Protein AF-A0A9X3TAT0-F1 (afdb_monomer_lite)

pLDDT: mean 92.99, std 4.51, range [75.31, 98.25]

Radius of gyration: 14.25 Å; chains: 1; bounding box: 32×33×37 Å

Secondary structure (DSSP, 8-state):
-EEEETTTEEEEEEE-TTSPEEEEE-PPPPPEE-GGG-EE------TTSGGGGGTT----EEEEEEETTTEEEEEEEE-SS-EEEEEEETTEEEEEEE-

Organism: NCBI:txid256034

Structure (mmCIF, N/CA/C/O backbone):
data_AF-A0A9X3TAT0-F1
#
_entry.id   AF-A0A9X3TAT0-F1
#
loop_
_atom_site.group_PDB
_atom_site.id
_atom_site.type_symbol
_atom_site.label_atom_id
_atom_site.label_alt_id
_atom_site.label_comp_id
_atom_site.label_asym_id
_atom_site.label_entity_id
_atom_site.label_seq_id
_atom_site.pdbx_PDB_ins_code
_atom_site.Cartn_x
_atom_site.Cartn_y
_atom_site.Cartn_z
_atom_site.occupancy
_atom_site.B_iso_or_equiv
_atom_site.auth_seq_id
_atom_site.auth_comp_id
_atom_site.auth_asym_id
_atom_site.auth_atom_id
_atom_site.pdbx_PDB_model_num
ATOM 1 N N . MET A 1 1 ? 0.211 -3.041 -5.410 1.00 91.69 1 MET A N 1
ATOM 2 C CA . MET A 1 1 ? -1.039 -3.679 -4.938 1.00 91.69 1 MET A CA 1
ATOM 3 C C . MET A 1 1 ? -2.231 -2.780 -5.236 1.00 91.69 1 MET A C 1
ATOM 5 O O . MET A 1 1 ? -2.013 -1.610 -5.530 1.00 91.69 1 MET A O 1
ATOM 9 N N . TRP A 1 2 ? -3.458 -3.289 -5.120 1.00 94.38 2 TRP A N 1
ATOM 10 C CA . TRP A 1 2 ? -4.682 -2.497 -5.279 1.00 94.38 2 TRP A CA 1
ATOM 11 C C . TRP A 1 2 ? -5.628 -2.705 -4.099 1.00 94.38 2 TRP A C 1
ATOM 13 O O . TRP A 1 2 ? -5.751 -3.826 -3.609 1.00 94.38 2 TRP A O 1
ATOM 23 N N . LEU A 1 3 ? -6.303 -1.635 -3.688 1.00 94.00 3 LEU A N 1
ATOM 24 C CA . LEU A 1 3 ? -7.431 -1.639 -2.762 1.00 94.00 3 LEU A CA 1
ATOM 25 C C . LEU A 1 3 ? -8.675 -1.190 -3.524 1.00 94.00 3 LEU A C 1
ATOM 27 O O . LEU A 1 3 ? -8.632 -0.192 -4.241 1.00 94.00 3 LEU A O 1
ATOM 31 N N . THR A 1 4 ? -9.783 -1.908 -3.369 1.00 92.44 4 THR A N 1
ATOM 32 C CA . THR A 1 4 ? -11.070 -1.471 -3.922 1.00 92.44 4 THR A CA 1
ATOM 33 C C . THR A 1 4 ? -11.821 -0.728 -2.833 1.00 92.44 4 THR A C 1
ATOM 35 O O . THR A 1 4 ? -12.305 -1.344 -1.888 1.00 92.44 4 THR A O 1
ATOM 38 N N . VAL A 1 5 ? -11.888 0.595 -2.955 1.00 90.50 5 VAL A N 1
ATOM 39 C CA . VAL A 1 5 ? -12.603 1.462 -2.016 1.00 90.50 5 VAL A CA 1
ATOM 40 C C . VAL A 1 5 ? -13.980 1.752 -2.604 1.00 90.50 5 VAL A C 1
ATOM 42 O O . VAL A 1 5 ? -14.069 2.196 -3.743 1.00 90.50 5 VAL A O 1
ATOM 45 N N . GLU A 1 6 ? -15.056 1.510 -1.853 1.00 87.38 6 GLU A N 1
ATOM 46 C CA . GLU A 1 6 ? -16.430 1.524 -2.388 1.00 87.38 6 GLU A CA 1
ATOM 47 C C . GLU A 1 6 ? -16.787 2.820 -3.139 1.00 87.38 6 GLU A C 1
ATOM 49 O O . GLU A 1 6 ? -17.409 2.773 -4.199 1.00 87.38 6 GLU A O 1
ATOM 54 N N . ARG A 1 7 ? -16.353 3.979 -2.628 1.00 86.44 7 ARG A N 1
ATOM 55 C CA . ARG A 1 7 ? -16.655 5.294 -3.222 1.00 86.44 7 ARG A CA 1
ATOM 56 C C . ARG A 1 7 ? -15.647 5.762 -4.272 1.00 86.44 7 ARG A C 1
ATOM 58 O O . ARG A 1 7 ? -16.035 6.470 -5.193 1.00 86.44 7 ARG A O 1
ATOM 65 N N . GLU A 1 8 ? -14.384 5.365 -4.140 1.00 88.25 8 GLU A N 1
ATOM 66 C CA . GLU A 1 8 ? -13.273 5.869 -4.969 1.00 88.25 8 GLU A CA 1
ATOM 67 C C . GLU A 1 8 ? -12.877 4.894 -6.091 1.00 88.25 8 GLU A C 1
ATOM 69 O O . GLU A 1 8 ? -12.147 5.240 -7.020 1.00 88.25 8 GLU A O 1
ATOM 74 N N . GLY A 1 9 ? -13.369 3.655 -6.028 1.00 92.38 9 GLY A N 1
ATOM 75 C CA . GLY A 1 9 ? -12.969 2.579 -6.918 1.00 92.38 9 GLY A CA 1
ATOM 76 C C . GLY A 1 9 ? -11.568 2.035 -6.600 1.00 92.38 9 GLY A C 1
ATOM 77 O O . GLY A 1 9 ? -11.100 2.110 -5.461 1.00 92.38 9 GLY A O 1
ATOM 78 N N . PRO A 1 10 ? -10.901 1.413 -7.588 1.00 94.56 10 PRO A N 1
ATOM 79 C CA . PRO A 1 10 ? -9.585 0.819 -7.390 1.00 94.56 10 PRO A CA 1
ATOM 80 C C . PRO A 1 10 ? -8.490 1.876 -7.203 1.00 94.56 10 PRO A C 1
ATOM 82 O O . PRO A 1 10 ? -8.182 2.648 -8.115 1.00 94.56 10 PRO A O 1
ATOM 85 N N . ILE A 1 11 ? -7.857 1.847 -6.035 1.00 95.75 11 ILE A N 1
ATOM 86 C CA . ILE A 1 11 ? -6.675 2.635 -5.701 1.00 95.75 11 ILE A CA 1
ATOM 87 C C . ILE A 1 11 ? -5.467 1.711 -5.706 1.00 95.75 11 ILE A C 1
ATOM 89 O O . ILE A 1 11 ? -5.438 0.690 -5.018 1.00 95.75 11 ILE A O 1
ATOM 93 N N . ARG A 1 12 ? -4.448 2.061 -6.481 1.00 96.31 12 ARG A N 1
ATOM 94 C CA . ARG A 1 12 ? -3.174 1.358 -6.504 1.00 96.31 12 ARG A CA 1
ATOM 95 C C . ARG A 1 12 ? -2.222 2.000 -5.511 1.00 96.31 12 ARG A C 1
ATOM 97 O O . ARG A 1 12 ? -2.082 3.215 -5.474 1.00 96.31 12 ARG A O 1
ATOM 104 N N . ILE A 1 13 ? -1.530 1.154 -4.758 1.00 95.94 13 ILE A N 1
ATOM 105 C CA . ILE A 1 13 ? -0.393 1.530 -3.920 1.00 95.94 13 ILE A CA 1
ATOM 106 C C . ILE A 1 13 ? 0.823 0.783 -4.464 1.00 95.94 13 ILE A C 1
ATOM 108 O O . ILE A 1 13 ? 0.803 -0.448 -4.584 1.00 95.94 13 ILE A O 1
ATOM 112 N N . THR A 1 14 ? 1.860 1.515 -4.855 1.00 95.94 14 THR A N 1
ATOM 113 C CA . THR A 1 14 ? 3.091 0.969 -5.443 1.00 95.94 14 THR A CA 1
ATOM 114 C C . THR A 1 14 ? 4.273 1.871 -5.122 1.00 95.94 14 THR A C 1
ATOM 116 O O . THR A 1 14 ? 4.103 2.937 -4.543 1.00 95.94 14 THR A O 1
ATOM 119 N N . THR A 1 15 ? 5.470 1.459 -5.503 1.00 95.69 15 THR A N 1
ATOM 120 C CA . THR A 1 15 ? 6.665 2.296 -5.477 1.00 95.69 15 THR A CA 1
ATOM 121 C C . THR A 1 15 ? 7.061 2.727 -6.888 1.00 95.69 15 THR A C 1
ATOM 123 O O . THR A 1 15 ? 6.776 2.028 -7.866 1.00 95.69 15 THR A O 1
ATOM 126 N N . GLY A 1 16 ? 7.663 3.909 -6.996 1.00 92.19 16 GLY A N 1
ATOM 127 C CA . GLY A 1 16 ? 8.283 4.423 -8.212 1.00 92.19 16 GLY A CA 1
ATOM 128 C C . GLY A 1 16 ? 9.774 4.093 -8.291 1.00 92.19 16 GLY A C 1
ATOM 129 O O . GLY A 1 16 ? 10.402 3.689 -7.310 1.00 92.19 16 GLY A O 1
ATOM 130 N N . SER A 1 17 ? 10.370 4.305 -9.466 1.00 89.81 17 SER A N 1
ATOM 131 C CA . SER A 1 17 ? 11.824 4.181 -9.665 1.00 89.81 17 SER A CA 1
ATOM 132 C C . SER A 1 17 ? 12.632 5.246 -8.914 1.00 89.81 17 SER A C 1
ATOM 134 O O . SER A 1 17 ? 13.836 5.097 -8.743 1.00 89.81 17 SER A O 1
ATOM 136 N N . ASP A 1 18 ? 11.967 6.317 -8.491 1.00 90.06 18 ASP A N 1
ATOM 137 C CA . ASP A 1 18 ? 12.460 7.389 -7.622 1.00 90.06 18 ASP A CA 1
ATOM 138 C C . ASP A 1 18 ? 12.325 7.055 -6.125 1.00 90.06 18 ASP A C 1
ATOM 140 O O . ASP A 1 18 ? 12.565 7.905 -5.274 1.00 90.06 18 ASP A O 1
ATOM 144 N N . TRP A 1 19 ? 11.931 5.817 -5.808 1.00 90.12 19 TRP A N 1
ATOM 145 C CA . TRP A 1 19 ? 11.679 5.318 -4.456 1.00 90.12 19 TRP A CA 1
ATOM 146 C C . TRP A 1 19 ? 10.534 6.025 -3.729 1.00 90.12 19 TRP A C 1
ATOM 148 O O . TRP A 1 19 ? 10.347 5.805 -2.532 1.00 90.12 19 TRP A O 1
ATOM 158 N N . CYS A 1 20 ? 9.702 6.787 -4.438 1.00 94.12 20 CYS A N 1
ATOM 159 C CA . CYS A 1 20 ? 8.460 7.306 -3.888 1.00 94.12 20 CYS A CA 1
ATOM 160 C C . CYS A 1 20 ? 7.431 6.198 -3.706 1.00 94.12 20 CYS A C 1
ATOM 162 O O . CYS A 1 20 ? 7.280 5.319 -4.555 1.00 94.12 20 CYS A O 1
ATOM 164 N N . LEU A 1 21 ? 6.635 6.307 -2.650 1.00 96.62 21 LEU A N 1
ATOM 165 C CA . LEU A 1 21 ? 5.352 5.638 -2.550 1.00 96.62 21 LEU A CA 1
ATOM 166 C C . LEU A 1 21 ? 4.335 6.373 -3.438 1.00 96.62 21 LEU A C 1
ATOM 168 O O . LEU A 1 21 ? 4.012 7.539 -3.218 1.00 96.62 21 LEU A O 1
ATOM 172 N N . ILE A 1 22 ? 3.801 5.667 -4.425 1.00 95.94 22 ILE A N 1
ATOM 173 C CA . ILE A 1 22 ? 2.774 6.135 -5.353 1.00 95.94 22 ILE A CA 1
ATOM 174 C C . ILE A 1 22 ? 1.421 5.603 -4.884 1.00 95.94 22 ILE A C 1
ATOM 176 O O . ILE A 1 22 ? 1.265 4.402 -4.651 1.00 95.94 22 ILE A O 1
ATOM 180 N N . VAL A 1 23 ? 0.438 6.499 -4.787 1.00 95.94 23 VAL A N 1
ATOM 181 C CA . VAL A 1 23 ? -0.965 6.155 -4.536 1.00 95.94 23 VAL A CA 1
ATOM 182 C C . VAL A 1 23 ? -1.812 6.849 -5.588 1.00 95.94 23 VAL A C 1
ATOM 184 O O . VAL A 1 23 ? -1.860 8.078 -5.618 1.00 95.94 23 VAL A O 1
ATOM 187 N N . ASP A 1 24 ? -2.439 6.078 -6.467 1.00 95.81 24 ASP A N 1
ATOM 188 C CA . ASP A 1 24 ? -3.200 6.614 -7.592 1.00 95.81 24 ASP A CA 1
ATOM 189 C C . ASP A 1 24 ? -4.442 5.783 -7.925 1.00 95.81 24 ASP A C 1
ATOM 191 O O . ASP A 1 24 ? -4.522 4.587 -7.648 1.00 95.81 24 ASP A O 1
ATOM 195 N N . ALA A 1 25 ? -5.440 6.427 -8.533 1.00 95.75 25 ALA A N 1
ATOM 196 C CA . ALA A 1 25 ? -6.593 5.728 -9.082 1.00 95.75 25 ALA A CA 1
ATOM 197 C C . ALA A 1 25 ? -6.148 4.931 -10.315 1.00 95.75 25 ALA A C 1
ATOM 199 O O . ALA A 1 25 ? -5.748 5.497 -11.334 1.00 95.75 25 ALA A O 1
ATOM 200 N N . SER A 1 26 ? -6.189 3.606 -10.221 1.00 95.31 26 SER A N 1
ATOM 201 C CA . SER A 1 26 ? -5.689 2.721 -11.270 1.00 95.31 26 SER A CA 1
ATOM 202 C C . SER A 1 26 ? -6.317 1.344 -11.137 1.00 95.31 26 SER A C 1
ATOM 204 O O . SER A 1 26 ? -6.392 0.786 -10.047 1.00 95.31 26 SER A O 1
ATOM 206 N N . LYS A 1 27 ? -6.766 0.769 -12.254 1.00 93.62 27 LYS A N 1
ATOM 207 C CA . LYS A 1 27 ? -7.382 -0.563 -12.261 1.00 93.62 27 LYS A CA 1
ATOM 208 C C . LYS A 1 27 ? -6.307 -1.656 -12.195 1.00 93.62 27 LYS A C 1
ATOM 210 O O . LYS A 1 27 ? -5.253 -1.490 -12.814 1.00 93.62 27 LYS A O 1
ATOM 215 N N . PRO A 1 28 ? -6.571 -2.790 -11.519 1.00 93.00 28 PRO A N 1
ATOM 216 C CA . PRO A 1 28 ? -5.730 -3.972 -11.644 1.00 93.00 28 PRO A CA 1
ATOM 217 C C . PRO A 1 28 ? -5.621 -4.391 -13.112 1.00 93.00 28 PRO A C 1
ATOM 219 O O . PRO A 1 28 ? -6.613 -4.380 -13.845 1.00 93.00 28 PRO A O 1
ATOM 222 N N . HIS A 1 29 ? -4.419 -4.755 -13.543 1.00 91.06 29 HIS A N 1
ATOM 223 C CA . HIS A 1 29 ? -4.194 -5.315 -14.872 1.00 91.06 29 HIS A CA 1
ATOM 224 C C . HIS A 1 29 ? -4.244 -6.846 -14.829 1.00 91.06 29 HIS A C 1
ATOM 226 O O . HIS A 1 29 ? -4.134 -7.459 -13.768 1.00 91.06 29 HIS A O 1
ATOM 232 N N . ALA A 1 30 ? -4.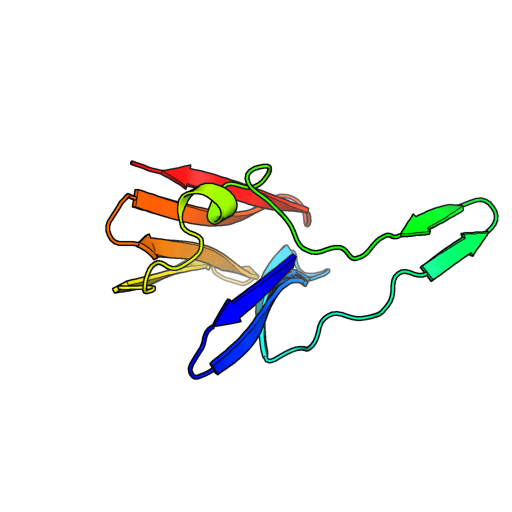375 -7.479 -15.995 1.00 93.31 30 ALA A N 1
ATOM 233 C CA . ALA A 1 30 ? -4.211 -8.924 -16.094 1.00 93.31 30 ALA A CA 1
ATOM 234 C C . ALA A 1 30 ? -2.768 -9.327 -15.739 1.00 93.31 30 ALA A C 1
ATOM 236 O O . ALA A 1 30 ? -1.820 -8.584 -16.012 1.00 93.31 30 ALA A O 1
ATOM 237 N N . GLY A 1 31 ? -2.598 -10.509 -15.143 1.00 93.19 31 GLY A N 1
ATOM 238 C CA . GLY A 1 31 ? -1.278 -11.132 -15.031 1.00 93.19 31 GLY A CA 1
ATOM 239 C C . GLY A 1 31 ? -0.676 -11.392 -16.416 1.00 93.19 31 GLY A C 1
ATOM 240 O O . GLY A 1 31 ? -1.408 -11.555 -17.394 1.00 93.19 31 GLY A O 1
ATOM 241 N N . TYR A 1 32 ? 0.649 -11.431 -16.502 1.00 93.81 32 TYR A N 1
ATOM 242 C CA . TYR A 1 32 ? 1.371 -11.589 -17.762 1.00 93.81 32 TYR A CA 1
ATOM 243 C C . TYR A 1 32 ? 2.592 -12.495 -17.599 1.00 93.81 32 TYR A C 1
ATOM 245 O O . TYR A 1 32 ? 3.099 -12.703 -16.497 1.00 93.81 32 TYR A O 1
ATOM 253 N N . ASP A 1 33 ? 3.024 -13.066 -18.717 1.00 95.56 33 ASP A N 1
ATOM 254 C CA . ASP A 1 33 ? 4.147 -13.994 -18.800 1.00 95.56 33 ASP A CA 1
ATOM 255 C C . ASP A 1 33 ? 5.368 -13.268 -19.381 1.00 95.56 33 ASP A C 1
ATOM 257 O O . ASP A 1 33 ? 5.261 -12.603 -20.413 1.00 95.56 33 ASP A O 1
ATOM 261 N N . LEU A 1 34 ? 6.507 -13.361 -18.696 1.00 95.38 34 LEU A N 1
ATOM 262 C CA . LEU A 1 34 ? 7.795 -12.796 -19.104 1.00 95.38 34 LEU A CA 1
ATOM 263 C C . LEU A 1 34 ? 8.676 -13.830 -19.831 1.00 95.38 34 LEU A C 1
ATOM 265 O O . LEU A 1 34 ? 9.868 -13.595 -20.032 1.00 95.38 34 LEU A O 1
ATOM 269 N N . GLY A 1 35 ? 8.120 -14.982 -20.214 1.00 95.69 35 GLY A N 1
ATOM 270 C CA . GLY A 1 35 ? 8.852 -16.080 -20.831 1.00 95.69 35 GLY A CA 1
ATOM 271 C C . GLY A 1 35 ? 9.817 -16.712 -19.831 1.00 95.69 35 GLY A C 1
ATOM 272 O O . GLY A 1 35 ? 9.422 -17.146 -18.751 1.00 95.69 35 GLY A O 1
AT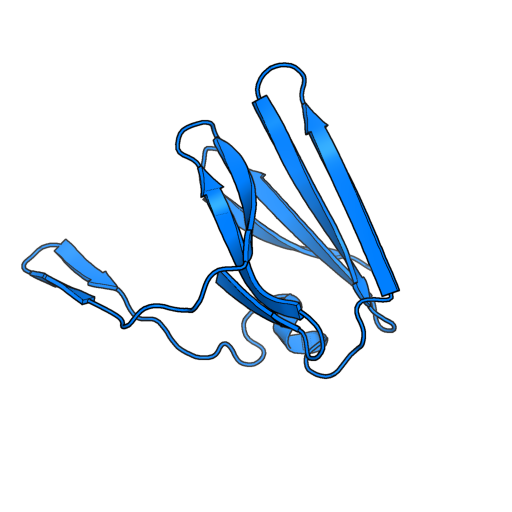OM 273 N N . GLU A 1 36 ? 11.110 -16.730 -20.158 1.00 95.62 36 GLU A N 1
ATOM 274 C CA . GLU A 1 36 ? 12.149 -17.270 -19.266 1.00 95.62 36 GLU A CA 1
ATOM 275 C C . GLU A 1 36 ? 12.262 -16.505 -17.932 1.00 95.62 36 GLU A C 1
ATOM 277 O O . GLU A 1 36 ? 12.760 -17.051 -16.950 1.00 95.62 36 GLU A O 1
ATOM 282 N N . GLY A 1 37 ? 11.759 -15.264 -17.867 1.00 93.19 37 GLY A N 1
ATOM 283 C CA . GLY A 1 37 ? 11.699 -14.457 -16.643 1.00 93.19 37 GLY A CA 1
ATOM 284 C C . GLY A 1 37 ? 10.577 -14.841 -15.668 1.00 93.19 37 GLY A C 1
ATOM 285 O O . GLY A 1 37 ? 10.487 -14.254 -14.591 1.00 93.19 37 GLY A O 1
ATOM 286 N N . GLY A 1 38 ? 9.723 -15.807 -16.023 1.00 95.75 38 GLY A N 1
ATOM 287 C CA . GLY A 1 38 ? 8.623 -16.286 -15.185 1.00 95.75 38 GLY A CA 1
ATOM 288 C C . GLY A 1 38 ? 7.313 -15.516 -15.370 1.00 95.75 38 GLY A C 1
ATOM 289 O O . GLY A 1 38 ? 7.128 -14.768 -16.326 1.00 95.75 38 GLY A O 1
ATOM 290 N N . ARG A 1 39 ? 6.365 -15.715 -14.448 1.00 94.50 39 ARG A N 1
ATOM 291 C CA . ARG A 1 39 ? 4.994 -15.200 -14.567 1.00 94.50 39 ARG A CA 1
ATOM 292 C C . ARG A 1 39 ? 4.652 -14.225 -13.452 1.00 94.50 39 ARG A C 1
ATOM 294 O O . ARG A 1 39 ? 4.841 -14.529 -12.277 1.00 94.50 39 ARG A O 1
ATOM 301 N N . VAL A 1 40 ? 4.057 -13.096 -13.827 1.00 92.62 40 VAL A N 1
ATOM 302 C CA . VAL A 1 40 ? 3.429 -12.159 -12.895 1.00 92.62 40 VAL A CA 1
ATOM 303 C C . VAL A 1 40 ? 1.951 -12.494 -12.780 1.00 92.62 40 VAL A C 1
ATOM 305 O O . VAL A 1 40 ? 1.214 -12.500 -13.768 1.00 92.62 40 VAL A O 1
ATOM 308 N N . GLU A 1 41 ? 1.499 -12.744 -11.557 1.00 92.25 41 GLU A N 1
ATOM 309 C CA . GLU A 1 41 ? 0.097 -13.015 -11.268 1.00 92.25 41 GLU A CA 1
ATOM 310 C C . GLU A 1 41 ? -0.551 -11.833 -10.556 1.00 92.25 41 GLU A C 1
ATOM 312 O O . GLU A 1 41 ? 0.001 -11.273 -9.612 1.00 92.25 41 GLU A O 1
ATOM 317 N N . VAL A 1 42 ? -1.751 -11.471 -11.005 1.00 90.56 42 VAL A N 1
ATOM 318 C CA . VAL A 1 42 ? -2.609 -10.497 -10.331 1.00 90.56 42 VAL A CA 1
ATOM 319 C C . VAL A 1 42 ? -3.849 -11.247 -9.880 1.00 90.56 42 VAL A C 1
ATOM 321 O O . VAL A 1 42 ? -4.572 -11.810 -10.703 1.00 90.56 42 VAL A O 1
ATOM 324 N N . ARG A 1 43 ? -4.045 -11.314 -8.567 1.00 89.88 43 ARG A N 1
ATOM 325 C CA . ARG A 1 43 ? -5.131 -12.051 -7.921 1.00 89.88 43 ARG A CA 1
ATOM 326 C C . ARG A 1 43 ? -5.707 -11.198 -6.799 1.00 89.88 43 ARG A C 1
ATOM 328 O O . ARG A 1 43 ? -5.014 -10.336 -6.258 1.00 89.88 43 ARG A O 1
ATOM 335 N N . GLU A 1 44 ? -6.961 -11.447 -6.450 1.00 86.69 44 GLU A N 1
ATOM 336 C CA . GLU A 1 44 ? -7.534 -10.902 -5.222 1.00 86.69 44 GLU A CA 1
ATOM 337 C C . GLU A 1 44 ? -6.735 -11.432 -4.028 1.00 86.69 44 GLU A C 1
ATOM 339 O O . GLU A 1 44 ? -6.472 -12.633 -3.937 1.00 86.69 44 GLU A O 1
ATOM 344 N N . SER A 1 45 ? -6.310 -10.541 -3.130 1.00 80.06 45 SER A N 1
ATOM 345 C CA . SER A 1 45 ? -5.626 -10.970 -1.913 1.00 80.06 45 SER A CA 1
ATOM 346 C C . SER A 1 45 ? -6.655 -11.303 -0.841 1.00 80.06 45 SER A C 1
ATOM 348 O O . SER A 1 45 ? -7.490 -10.461 -0.508 1.00 80.06 45 SER A O 1
ATOM 350 N N . GLY A 1 46 ? -6.563 -12.502 -0.270 1.00 75.31 46 GLY A N 1
ATOM 351 C CA . GLY A 1 46 ? -7.291 -12.857 0.946 1.00 75.31 46 GLY A CA 1
ATOM 352 C C . GLY A 1 46 ? -6.622 -12.283 2.202 1.00 75.31 46 GLY A C 1
ATOM 353 O O . GLY A 1 46 ? -6.070 -11.184 2.200 1.00 75.31 46 GLY A O 1
ATOM 354 N N . ARG A 1 47 ? -6.610 -13.069 3.284 1.00 78.69 47 ARG A N 1
ATOM 355 C CA . ARG A 1 47 ? -6.030 -12.692 4.591 1.00 78.69 47 ARG A CA 1
ATOM 356 C C . ARG A 1 47 ? -4.494 -12.723 4.664 1.00 78.69 47 ARG A C 1
ATOM 358 O O . ARG A 1 47 ? -3.933 -12.669 5.748 1.00 78.69 47 ARG A O 1
ATOM 365 N N . GLU A 1 48 ? -3.815 -12.851 3.531 1.00 84.50 48 GLU A N 1
ATOM 366 C CA . GLU A 1 48 ? -2.357 -13.050 3.461 1.00 84.50 48 GLU A CA 1
ATOM 367 C C . GLU A 1 48 ? -1.564 -11.736 3.502 1.00 84.50 48 GLU A C 1
ATOM 369 O O . GLU A 1 48 ? -0.342 -11.749 3.626 1.00 84.50 48 GLU A O 1
ATOM 374 N N . THR A 1 49 ? -2.249 -10.597 3.391 1.00 89.88 49 THR A N 1
ATOM 375 C CA . THR A 1 49 ? -1.644 -9.265 3.494 1.00 89.88 49 THR A CA 1
ATOM 376 C C . THR A 1 49 ? -2.128 -8.567 4.765 1.00 89.88 49 THR A C 1
ATOM 378 O O . THR A 1 49 ? -3.217 -8.896 5.238 1.00 89.88 49 THR A O 1
ATOM 381 N N . PRO A 1 50 ? -1.394 -7.561 5.275 1.00 94.38 50 PRO A N 1
ATOM 382 C CA . PRO A 1 50 ? -1.862 -6.695 6.366 1.00 94.38 50 PRO A CA 1
ATOM 383 C C . PRO A 1 50 ? -3.297 -6.162 6.171 1.00 94.38 50 PRO A C 1
ATOM 385 O O . PRO A 1 50 ? -4.138 -6.212 7.061 1.00 94.38 50 PRO A O 1
ATOM 388 N N . PHE A 1 51 ? -3.659 -5.783 4.940 1.00 93.75 51 PHE A N 1
ATOM 389 C CA . PHE A 1 51 ? -5.022 -5.336 4.616 1.00 93.75 51 PHE A CA 1
ATOM 390 C C . PHE A 1 51 ? -6.093 -6.423 4.724 1.00 93.75 51 PHE A C 1
ATOM 392 O O . PHE A 1 51 ? -7.276 -6.115 4.850 1.00 93.75 51 PHE A O 1
ATOM 399 N N . GLY A 1 52 ? -5.702 -7.693 4.678 1.00 92.75 52 GLY A N 1
ATOM 400 C CA . GLY A 1 52 ? -6.607 -8.832 4.721 1.00 92.75 52 GLY A CA 1
ATOM 401 C C . GLY A 1 52 ? -7.448 -8.904 5.999 1.00 92.75 52 GLY A C 1
ATOM 402 O O . GLY A 1 52 ? -8.592 -9.360 5.951 1.00 92.75 52 GLY A O 1
ATOM 403 N N . SER A 1 53 ? -6.910 -8.424 7.124 1.00 91.94 53 SER A N 1
ATOM 404 C CA . SER A 1 53 ? -7.626 -8.338 8.406 1.00 91.94 53 SER A CA 1
ATOM 405 C C . SER A 1 53 ? -8.683 -7.233 8.436 1.00 91.94 53 SER A C 1
ATOM 407 O O . SER A 1 53 ? -9.580 -7.293 9.270 1.00 91.94 53 SER A O 1
ATOM 409 N N . HIS A 1 54 ? -8.603 -6.282 7.502 1.00 93.44 54 HIS A N 1
ATOM 410 C CA . HIS A 1 54 ? -9.427 -5.073 7.445 1.00 93.44 54 HIS A CA 1
ATOM 411 C C . HIS A 1 54 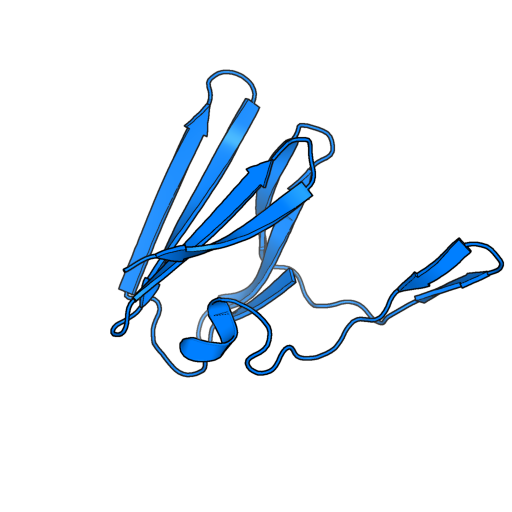? -10.397 -5.054 6.254 1.00 93.44 54 HIS A C 1
ATOM 413 O O . HIS A 1 54 ? -11.010 -4.032 5.946 1.00 93.44 54 HIS A O 1
ATOM 419 N N . LEU A 1 55 ? -10.539 -6.176 5.540 1.00 92.75 55 LEU A N 1
ATOM 420 C CA . LEU A 1 55 ? -11.461 -6.271 4.410 1.00 92.75 55 LEU A CA 1
ATOM 421 C C . LEU A 1 55 ? -12.908 -6.053 4.870 1.00 92.75 55 LEU A C 1
ATOM 423 O O . LEU A 1 55 ? -13.414 -6.776 5.728 1.00 92.75 55 LEU A O 1
ATOM 427 N N . GLY A 1 56 ? -13.578 -5.088 4.240 1.00 92.25 56 GLY A N 1
ATOM 428 C CA . GLY A 1 56 ? -14.945 -4.687 4.579 1.00 92.25 56 GLY A CA 1
ATOM 429 C C . GLY A 1 56 ? -15.038 -3.609 5.661 1.00 92.25 56 GLY A C 1
ATOM 430 O O . GLY A 1 56 ? -16.148 -3.201 5.990 1.00 92.25 56 GLY A O 1
ATOM 431 N N . GLU A 1 57 ? -13.912 -3.139 6.203 1.00 94.50 57 GLU A N 1
ATOM 432 C CA . GLU A 1 57 ? -13.881 -1.971 7.084 1.00 94.50 57 GLU A CA 1
ATOM 433 C C . GLU A 1 57 ? -13.755 -0.661 6.300 1.00 94.50 57 GLU A C 1
ATOM 435 O O . GLU A 1 57 ? -13.141 -0.602 5.231 1.00 94.50 57 GLU A O 1
ATOM 440 N N . ASP A 1 58 ? -14.282 0.412 6.888 1.00 94.56 58 ASP A N 1
ATOM 441 C CA . ASP A 1 58 ? -14.066 1.768 6.398 1.00 94.56 58 ASP A CA 1
ATOM 442 C C . ASP A 1 58 ? -12.638 2.242 6.701 1.00 94.56 58 ASP A C 1
ATOM 444 O O . ASP A 1 58 ? -12.101 2.030 7.793 1.00 94.56 58 ASP A O 1
ATOM 448 N N . ILE A 1 59 ? -12.046 2.969 5.751 1.00 94.38 59 ILE A N 1
ATOM 449 C CA . ILE A 1 59 ? -10.827 3.741 5.999 1.00 94.38 59 ILE A CA 1
ATOM 450 C C . ILE A 1 59 ? -11.231 5.016 6.742 1.00 94.38 59 ILE A C 1
ATOM 452 O O . ILE A 1 59 ? -11.839 5.923 6.175 1.00 94.38 59 ILE A O 1
ATOM 456 N N . LEU A 1 60 ? -10.871 5.089 8.019 1.00 96.62 60 LEU A N 1
ATOM 457 C CA . LEU A 1 60 ? -11.208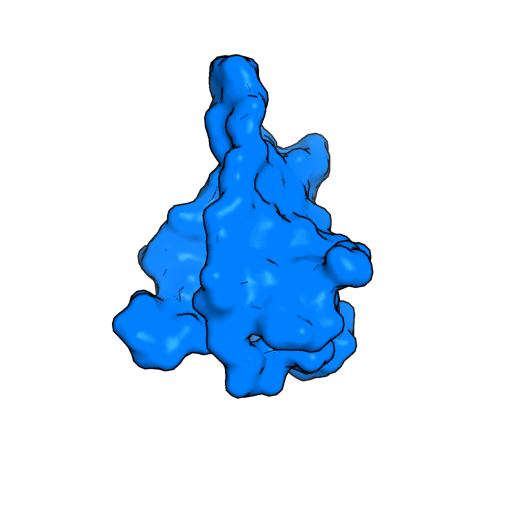 6.186 8.928 1.00 96.62 60 LEU A CA 1
ATOM 458 C C . LEU A 1 60 ? -10.219 7.353 8.852 1.00 96.62 60 LEU A C 1
ATOM 460 O O . LEU A 1 60 ? -10.527 8.463 9.283 1.00 96.62 60 LEU A O 1
ATOM 464 N N . GLY A 1 61 ? -9.018 7.114 8.328 1.00 95.56 61 GLY A N 1
ATOM 465 C CA . GLY A 1 61 ? -8.003 8.148 8.199 1.00 95.56 61 GLY A CA 1
ATOM 466 C C . GLY A 1 61 ? -6.802 7.709 7.381 1.00 95.56 61 GLY A C 1
ATOM 467 O O . GLY A 1 61 ? -6.475 6.525 7.309 1.00 95.56 61 GLY A O 1
ATOM 468 N N . ALA A 1 62 ? -6.137 8.696 6.791 1.00 96.06 62 ALA A N 1
ATOM 469 C CA . ALA A 1 62 ? -4.901 8.536 6.047 1.00 96.06 62 ALA A CA 1
ATOM 470 C C . ALA A 1 62 ? -3.875 9.545 6.570 1.00 96.06 62 ALA A C 1
ATOM 472 O O . ALA A 1 62 ? -4.172 10.738 6.673 1.00 96.06 62 ALA A O 1
ATOM 473 N N . ARG A 1 63 ? -2.672 9.079 6.902 1.00 97.62 63 ARG A N 1
ATOM 474 C CA . ARG A 1 63 ? -1.539 9.943 7.241 1.00 97.62 63 ARG A CA 1
ATOM 475 C C . ARG A 1 63 ? -0.379 9.627 6.321 1.00 97.62 63 ARG A C 1
ATOM 477 O O . ARG A 1 63 ? 0.036 8.482 6.220 1.00 97.62 63 ARG A O 1
ATOM 484 N N . GLU A 1 64 ? 0.172 10.654 5.701 1.00 97.44 64 GLU A N 1
ATOM 485 C CA . GLU A 1 64 ? 1.291 10.521 4.779 1.00 97.44 64 GLU A CA 1
ATOM 486 C C . GLU A 1 64 ? 2.577 11.023 5.430 1.00 97.44 64 GLU A C 1
ATOM 488 O O . GLU A 1 64 ? 2.573 12.052 6.109 1.00 97.44 64 GLU A O 1
ATOM 493 N N . ASP A 1 65 ? 3.675 10.312 5.187 1.00 96.38 65 ASP A N 1
ATOM 494 C CA . ASP A 1 65 ? 5.016 10.761 5.545 1.00 96.38 65 ASP A CA 1
ATOM 495 C C . ASP A 1 65 ? 5.807 11.094 4.280 1.00 96.38 65 ASP A C 1
ATOM 497 O O . ASP A 1 65 ? 5.760 10.373 3.274 1.00 96.38 65 ASP A O 1
ATOM 501 N N . TYR A 1 66 ? 6.558 12.189 4.361 1.00 95.25 66 TYR A N 1
ATOM 502 C CA . TYR A 1 66 ? 7.325 12.752 3.261 1.00 95.25 66 TYR A CA 1
ATOM 503 C C . TYR A 1 66 ? 8.785 12.940 3.657 1.00 95.25 66 TYR A C 1
ATOM 505 O O . TYR A 1 66 ? 9.080 13.411 4.756 1.00 95.25 66 TYR A O 1
ATOM 513 N N . GLU A 1 67 ? 9.683 12.649 2.724 1.00 90.75 67 GLU A N 1
ATOM 514 C CA . GLU A 1 67 ? 11.090 13.024 2.812 1.00 90.75 67 GLU A CA 1
ATOM 515 C C . GLU A 1 67 ? 11.399 14.194 1.875 1.00 90.75 67 GLU A C 1
ATOM 517 O O . GLU A 1 67 ? 10.886 14.237 0.749 1.00 90.75 67 GLU A O 1
ATOM 522 N N . PRO A 1 68 ? 12.264 15.138 2.294 1.00 87.75 68 PRO A N 1
ATOM 523 C CA . PRO A 1 68 ? 12.786 16.157 1.396 1.00 87.75 68 PRO A CA 1
ATOM 524 C C . PRO A 1 68 ? 13.438 15.511 0.168 1.00 87.75 68 PRO A C 1
ATOM 526 O O . PRO A 1 68 ? 14.230 14.584 0.304 1.00 87.75 68 PRO A O 1
ATOM 529 N N . PHE A 1 69 ? 13.132 16.032 -1.021 1.00 83.88 69 PHE A N 1
ATOM 530 C CA . PHE A 1 69 ? 13.677 15.615 -2.326 1.00 83.88 69 PHE A CA 1
ATOM 531 C C . PHE A 1 69 ? 13.245 14.240 -2.852 1.00 83.88 69 PHE A C 1
ATOM 533 O O . PHE A 1 69 ? 13.230 14.077 -4.069 1.00 83.88 69 PHE A O 1
ATOM 540 N N . THR A 1 70 ? 12.855 13.299 -1.991 1.00 84.56 70 THR A N 1
ATOM 541 C CA . THR A 1 70 ? 12.254 12.027 -2.417 1.00 84.56 70 THR A CA 1
ATOM 542 C C . THR A 1 70 ? 10.776 12.246 -2.715 1.00 84.56 70 THR A C 1
ATOM 544 O O . THR A 1 70 ? 10.355 12.087 -3.846 1.00 84.56 70 THR A O 1
ATOM 547 N N . GLY A 1 71 ? 9.990 12.729 -1.749 1.00 92.81 71 GLY A N 1
ATOM 548 C CA . GLY A 1 71 ? 8.533 12.822 -1.866 1.00 92.81 71 GLY A CA 1
ATOM 549 C C . GLY A 1 71 ? 7.845 11.938 -0.833 1.00 92.81 71 GLY A C 1
ATOM 550 O O . GLY A 1 71 ? 8.344 11.786 0.283 1.00 92.81 71 GLY A O 1
ATOM 551 N N . ARG A 1 72 ? 6.674 11.386 -1.168 1.00 95.81 72 ARG A N 1
ATOM 552 C CA . ARG A 1 72 ? 5.940 10.499 -0.256 1.00 95.81 72 ARG A CA 1
ATOM 553 C C . ARG A 1 72 ? 6.725 9.207 -0.080 1.00 95.81 72 ARG A C 1
ATOM 555 O O . ARG A 1 72 ? 7.011 8.535 -1.062 1.00 95.81 72 ARG A O 1
ATOM 562 N N . ILE A 1 73 ? 7.009 8.830 1.158 1.00 95.69 73 ILE A N 1
ATOM 563 C CA . ILE A 1 73 ? 7.712 7.578 1.481 1.00 95.69 73 ILE A CA 1
ATOM 564 C C . ILE A 1 73 ? 6.863 6.629 2.327 1.00 95.69 73 ILE A C 1
ATOM 566 O O . ILE A 1 73 ? 7.162 5.437 2.402 1.00 95.69 73 ILE A O 1
ATOM 570 N N . GLY A 1 74 ? 5.786 7.137 2.930 1.00 96.81 74 GLY A N 1
ATOM 571 C CA . GLY A 1 74 ? 4.916 6.370 3.807 1.00 96.81 74 GLY A CA 1
ATOM 572 C C . GLY A 1 74 ? 3.461 6.811 3.752 1.00 96.81 74 GLY A C 1
ATOM 573 O O . GLY A 1 74 ? 3.158 7.976 3.487 1.00 96.81 74 GLY A O 1
ATOM 574 N N . LEU A 1 75 ? 2.571 5.862 4.018 1.00 97.94 75 LEU A N 1
ATOM 575 C CA . LEU A 1 75 ? 1.139 6.061 4.189 1.00 97.94 75 LEU A CA 1
ATOM 576 C C . LEU A 1 75 ? 0.633 5.126 5.292 1.00 97.94 75 LEU A C 1
ATOM 578 O O . LEU A 1 75 ? 0.741 3.908 5.163 1.00 97.94 75 LEU A O 1
ATOM 582 N N . ASP A 1 76 ? 0.029 5.691 6.328 1.00 98.25 76 ASP A N 1
ATOM 583 C CA . ASP A 1 76 ? -0.741 4.955 7.328 1.00 98.25 76 ASP A CA 1
ATOM 584 C C . ASP A 1 76 ? -2.220 5.043 6.970 1.00 98.25 76 ASP A C 1
ATOM 586 O O . ASP A 1 76 ? -2.779 6.142 6.911 1.00 98.25 76 ASP A O 1
ATOM 590 N N . LEU A 1 77 ? -2.862 3.892 6.778 1.00 97.62 77 LEU A N 1
ATOM 591 C CA . LEU A 1 77 ? -4.312 3.786 6.648 1.00 97.62 77 LEU A CA 1
ATOM 592 C C . LEU A 1 77 ? -4.897 3.270 7.958 1.00 97.62 77 LEU A C 1
ATOM 594 O O . LEU A 1 77 ? -4.476 2.232 8.467 1.00 97.62 77 LEU A O 1
ATOM 598 N N . THR A 1 78 ? -5.844 4.023 8.513 1.00 98.06 78 THR A N 1
ATOM 599 C CA . THR A 1 78 ? -6.522 3.695 9.770 1.00 98.06 78 THR A CA 1
ATOM 600 C C . THR A 1 78 ? -7.865 3.050 9.504 1.00 98.06 78 THR A C 1
ATOM 602 O O . THR A 1 78 ? -8.678 3.609 8.775 1.00 98.06 78 THR A O 1
ATOM 605 N N . PHE A 1 79 ? -8.092 1.914 10.148 1.00 96.69 79 PHE A N 1
ATOM 606 C CA . PHE A 1 79 ? -9.340 1.163 10.179 1.00 96.69 79 PHE A CA 1
ATOM 607 C C . PHE A 1 79 ? -9.887 1.149 11.612 1.00 96.69 79 PHE A C 1
ATOM 609 O O . PHE A 1 79 ? -9.232 1.628 12.541 1.00 96.69 79 PHE A O 1
ATOM 616 N N . ALA A 1 80 ? -11.087 0.609 11.819 1.00 96.75 80 ALA A N 1
ATOM 617 C CA . ALA A 1 80 ? -11.667 0.535 13.159 1.00 96.75 80 ALA A CA 1
ATOM 618 C C . ALA A 1 80 ? -10.904 -0.453 14.059 1.00 96.75 80 ALA A C 1
ATOM 620 O O . ALA A 1 80 ? -10.839 -0.257 15.273 1.00 96.75 80 ALA A O 1
ATOM 621 N N . THR A 1 81 ? -10.326 -1.503 13.470 1.00 95.38 81 THR A N 1
ATOM 622 C CA . THR A 1 81 ? -9.631 -2.572 14.202 1.00 95.38 81 THR A CA 1
ATOM 623 C C . THR A 1 81 ? -8.107 -2.438 14.241 1.00 95.38 81 THR A C 1
ATOM 625 O O . THR A 1 81 ? -7.455 -3.235 14.915 1.00 95.38 81 THR A O 1
ATOM 628 N N . GLY A 1 82 ? -7.521 -1.455 13.552 1.00 97.00 82 GLY A N 1
ATOM 629 C CA . GLY A 1 82 ? -6.070 -1.275 13.516 1.00 97.00 82 GLY A CA 1
ATOM 630 C C . GLY A 1 82 ? -5.600 -0.350 12.400 1.00 97.00 82 GLY A C 1
ATOM 631 O O . GLY A 1 82 ? -6.375 0.418 11.825 1.00 97.00 82 GLY A O 1
ATOM 632 N N . ARG A 1 83 ? -4.303 -0.403 12.098 1.00 97.75 83 ARG A N 1
ATOM 633 C CA . ARG A 1 83 ? -3.677 0.416 11.056 1.00 97.75 83 ARG A CA 1
ATOM 634 C C . ARG A 1 83 ? -2.790 -0.428 10.159 1.00 97.75 83 ARG A C 1
ATOM 636 O O . ARG A 1 83 ? -2.101 -1.324 10.630 1.00 97.75 83 ARG A O 1
ATOM 643 N N . VAL A 1 84 ? -2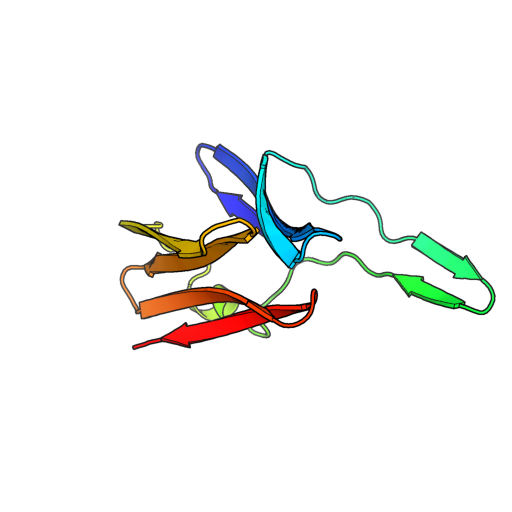.718 -0.056 8.886 1.00 97.81 84 VAL A N 1
ATOM 644 C CA . VAL A 1 84 ? -1.742 -0.621 7.950 1.00 97.81 84 VAL A CA 1
ATOM 645 C C . VAL A 1 84 ? -0.784 0.468 7.497 1.00 97.81 84 VAL A C 1
ATOM 647 O O . VAL A 1 84 ? -1.198 1.481 6.930 1.00 97.81 84 VAL A O 1
ATOM 650 N N . ARG A 1 85 ? 0.512 0.236 7.717 1.00 97.88 85 ARG A N 1
ATOM 651 C CA . ARG A 1 85 ? 1.600 1.036 7.153 1.00 97.88 85 ARG A CA 1
ATOM 652 C C . ARG A 1 85 ? 1.944 0.514 5.770 1.00 97.88 85 ARG A C 1
ATOM 654 O O . ARG A 1 85 ? 2.325 -0.646 5.626 1.00 97.88 85 ARG A O 1
ATOM 661 N N . CYS A 1 86 ? 1.899 1.399 4.786 1.00 97.69 86 CYS A N 1
ATOM 662 C CA . CYS A 1 86 ? 2.540 1.233 3.490 1.00 97.69 86 CYS A CA 1
ATOM 663 C C . CYS A 1 86 ? 3.797 2.098 3.467 1.00 97.69 86 CYS A C 1
ATOM 665 O O . CYS A 1 86 ? 3.725 3.288 3.765 1.00 97.69 86 CYS A O 1
ATOM 667 N N . GLU A 1 87 ? 4.937 1.538 3.091 1.00 96.44 87 GLU A N 1
ATOM 668 C CA . GLU A 1 87 ? 6.168 2.312 2.938 1.00 96.44 87 GLU A CA 1
ATOM 669 C C . GLU A 1 87 ? 6.968 1.851 1.725 1.00 96.44 87 GLU A C 1
ATOM 671 O O . GLU A 1 87 ? 6.942 0.676 1.355 1.00 96.44 87 GLU A O 1
ATOM 676 N N . SER A 1 88 ? 7.675 2.796 1.114 1.00 94.56 88 SER A N 1
ATOM 677 C CA . SER A 1 88 ? 8.714 2.494 0.138 1.00 94.56 88 SER A CA 1
ATOM 678 C C . SER A 1 88 ? 10.028 2.269 0.876 1.00 94.56 88 SER A C 1
ATOM 680 O O . SER A 1 88 ? 10.472 3.129 1.636 1.00 94.56 88 SER A O 1
ATOM 682 N N . TRP A 1 89 ? 10.663 1.118 0.669 1.00 88.88 89 TRP A N 1
ATOM 683 C CA . TRP A 1 89 ? 11.975 0.817 1.233 1.00 88.88 89 TRP A CA 1
ATOM 684 C C . TRP A 1 89 ? 12.889 0.270 0.147 1.00 88.88 89 TRP A C 1
ATOM 686 O O . TRP A 1 89 ? 12.631 -0.803 -0.384 1.00 88.88 89 TRP A O 1
ATOM 696 N N . ALA A 1 90 ? 13.954 1.004 -0.184 1.00 86.31 90 ALA A N 1
ATOM 697 C CA . ALA A 1 90 ? 14.875 0.652 -1.272 1.00 86.31 90 ALA A CA 1
ATOM 698 C C . ALA A 1 90 ? 14.167 0.349 -2.614 1.00 86.31 90 ALA A C 1
ATOM 700 O O . ALA A 1 90 ? 14.628 -0.480 -3.394 1.00 86.31 90 ALA A O 1
ATOM 701 N N . GLY A 1 91 ? 13.034 1.013 -2.873 1.00 85.31 91 GLY A N 1
ATOM 702 C CA . GLY A 1 91 ? 12.202 0.785 -4.055 1.00 85.31 91 GLY A CA 1
ATOM 703 C C . GLY A 1 91 ? 11.181 -0.348 -3.915 1.00 85.31 91 GLY A C 1
ATOM 704 O O . GLY A 1 91 ? 10.329 -0.477 -4.788 1.00 85.31 91 GLY A O 1
ATOM 705 N N . ASP A 1 92 ? 11.191 -1.114 -2.824 1.00 92.44 92 ASP A N 1
ATOM 706 C CA . ASP A 1 92 ? 10.181 -2.137 -2.549 1.00 92.44 92 ASP A CA 1
ATOM 707 C C . ASP A 1 92 ? 8.997 -1.557 -1.776 1.00 92.44 92 ASP A C 1
ATOM 709 O O . ASP A 1 92 ? 9.165 -0.828 -0.795 1.00 92.44 92 ASP A O 1
ATOM 713 N N . LEU A 1 93 ? 7.782 -1.954 -2.161 1.00 95.38 93 LEU A N 1
ATOM 714 C CA . LEU A 1 93 ? 6.599 -1.719 -1.341 1.00 95.38 93 LEU A CA 1
ATOM 715 C C . LEU A 1 93 ? 6.600 -2.687 -0.156 1.00 95.38 93 LEU A C 1
ATOM 717 O O . LEU A 1 93 ? 6.514 -3.903 -0.338 1.00 95.38 93 LEU A O 1
ATOM 721 N N . ARG A 1 94 ? 6.616 -2.149 1.062 1.00 95.62 94 ARG A N 1
ATOM 722 C CA . ARG A 1 94 ? 6.447 -2.918 2.297 1.00 95.62 94 ARG A CA 1
ATOM 723 C C . ARG A 1 94 ? 5.135 -2.567 2.974 1.00 95.62 94 ARG A C 1
ATOM 725 O O . ARG A 1 94 ? 4.764 -1.399 3.067 1.00 95.62 94 ARG A O 1
ATOM 732 N N . LEU A 1 95 ? 4.461 -3.601 3.467 1.00 95.69 95 LEU A N 1
ATOM 733 C CA . LEU A 1 95 ? 3.209 -3.498 4.205 1.00 95.69 95 LEU A CA 1
ATOM 734 C C . LEU A 1 95 ? 3.421 -4.044 5.614 1.00 95.69 95 LEU A C 1
ATOM 736 O O . LEU A 1 95 ? 4.053 -5.092 5.772 1.00 95.69 95 LEU A O 1
ATOM 740 N N . LYS A 1 96 ? 2.900 -3.353 6.627 1.00 95.56 96 LYS A N 1
ATOM 741 C CA . LYS A 1 96 ? 2.983 -3.784 8.027 1.00 95.56 96 LYS A CA 1
ATOM 742 C C . LYS A 1 96 ? 1.685 -3.477 8.758 1.00 95.56 96 LYS A C 1
ATOM 744 O O . LYS A 1 96 ? 1.173 -2.366 8.636 1.00 95.56 96 LYS A O 1
ATOM 749 N N . ASP A 1 9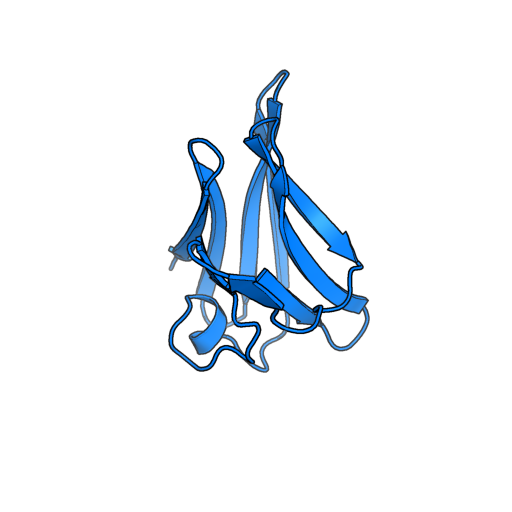7 ? 1.220 -4.428 9.557 1.00 94.88 97 ASP A N 1
ATOM 750 C CA . ASP A 1 97 ? 0.187 -4.167 10.555 1.00 94.88 97 ASP A CA 1
ATOM 751 C C . ASP A 1 97 ? 0.775 -3.343 11.698 1.00 94.88 97 ASP A C 1
ATOM 753 O O . ASP A 1 97 ? 1.879 -3.609 12.186 1.00 94.88 97 ASP A O 1
ATOM 757 N N . LEU A 1 98 ? 0.026 -2.335 12.120 1.00 92.19 98 LEU A N 1
ATOM 758 C CA . LEU A 1 98 ? 0.302 -1.522 13.288 1.00 92.19 98 LEU A CA 1
ATOM 759 C C . LEU A 1 98 ? -0.885 -1.627 14.257 1.00 92.19 98 LEU A C 1
ATOM 761 O O . LEU A 1 98 ? -2.033 -1.685 13.806 1.00 92.19 98 LEU A O 1
ATOM 765 N N . PRO A 1 99 ? -0.617 -1.632 15.576 1.00 79.19 99 PRO A N 1
ATOM 766 C CA . PRO A 1 99 ? -1.671 -1.586 16.581 1.00 79.19 99 PRO A CA 1
ATOM 767 C C . PRO A 1 99 ? -2.477 -0.281 16.526 1.00 79.19 99 PRO A C 1
ATOM 769 O O . PRO A 1 99 ? -1.960 0.763 16.038 1.00 79.19 99 PRO A O 1
#

Foldseek 3Di:
DWDQDPVLGIWDWFADPLLATDIGDDDDDAKDAPDVVGTGHDDDDACPALCNVVPPFDFPDKDFDADPPSGTAWIWTDTPVFIWIWGRDPRGTDIDTGD

Sequence (99 aa):
MWLTVEREGPIRITTGSDWCLIVDASKPHAGYDLGEGGRVEVRESGRETPFGSHLGEDILGAREDYEPFTGRIGLDLTFATGRVRCESWAGDLRLKDLP